Protein AF-A0A271M0A4-F1 (afdb_monomer_lite)

Sequence (78 aa):
MGFYWIGFVFWTLIFTSIICVVWGIWKKSASRLVIGAILFVPIAYYFSGAENHFKYIMLTPIVFLIMAFVVKKQEASF

Structure (mmCIF, N/CA/C/O backbone):
data_AF-A0A271M0A4-F1
#
_entry.id   AF-A0A271M0A4-F1
#
loop_
_atom_site.group_PDB
_atom_site.id
_atom_site.type_symbol
_atom_site.label_atom_id
_atom_site.label_alt_id
_atom_site.label_comp_id
_atom_site.label_asym_id
_atom_site.label_entity_id
_atom_site.label_seq_id
_atom_site.pdbx_PDB_ins_code
_atom_site.Cartn_x
_atom_site.Cartn_y
_atom_site.Cartn_z
_atom_site.occupancy
_atom_site.B_iso_or_equiv
_atom_site.auth_seq_id
_atom_site.auth_comp_id
_atom_site.auth_asym_id
_atom_site.auth_atom_id
_atom_site.pdbx_PDB_model_num
ATOM 1 N N . MET A 1 1 ? 27.753 -4.384 -10.783 1.00 57.69 1 MET A N 1
ATOM 2 C CA . MET A 1 1 ? 26.976 -4.520 -9.527 1.00 57.69 1 MET A CA 1
ATOM 3 C C . MET A 1 1 ? 26.208 -3.226 -9.220 1.00 57.69 1 MET A C 1
ATOM 5 O O . MET A 1 1 ? 26.470 -2.607 -8.202 1.00 57.69 1 MET A O 1
ATOM 9 N N . GLY A 1 2 ? 25.310 -2.760 -10.104 1.00 63.66 2 GLY A N 1
ATOM 10 C CA . GLY A 1 2 ? 24.898 -1.339 -10.092 1.00 63.66 2 GLY A CA 1
ATOM 11 C C . GLY A 1 2 ? 23.405 -0.998 -10.157 1.00 63.66 2 GLY A C 1
ATOM 12 O O . GLY A 1 2 ? 23.099 0.183 -10.208 1.00 63.66 2 GLY A O 1
ATOM 13 N N . PHE A 1 3 ? 22.470 -1.959 -10.164 1.00 62.19 3 PHE A N 1
ATOM 14 C CA . PHE A 1 3 ? 21.046 -1.620 -10.384 1.00 62.19 3 PHE A CA 1
ATOM 15 C C . PHE A 1 3 ? 20.020 -2.449 -9.583 1.00 62.19 3 PHE A C 1
ATOM 17 O O . PHE A 1 3 ? 18.819 -2.233 -9.695 1.00 62.19 3 PHE A O 1
ATOM 24 N N . TYR A 1 4 ? 20.462 -3.376 -8.726 1.00 75.12 4 TYR A N 1
ATOM 25 C CA . TYR A 1 4 ? 19.548 -4.269 -7.994 1.00 75.12 4 TYR A CA 1
ATOM 26 C C . TYR A 1 4 ? 18.874 -3.620 -6.776 1.00 75.12 4 TYR A C 1
ATOM 28 O O . TYR A 1 4 ? 17.796 -4.050 -6.379 1.00 75.12 4 TYR A O 1
ATOM 36 N N . TRP A 1 5 ? 19.466 -2.570 -6.199 1.00 87.25 5 TRP A N 1
ATOM 37 C CA . TRP A 1 5 ? 18.961 -1.962 -4.964 1.00 87.25 5 TRP A CA 1
ATOM 38 C C . TRP A 1 5 ? 17.644 -1.209 -5.153 1.00 87.25 5 TRP A C 1
ATOM 40 O O . TRP A 1 5 ? 16.743 -1.372 -4.336 1.00 87.25 5 TRP A O 1
ATOM 50 N N . ILE A 1 6 ? 17.489 -0.448 -6.244 1.00 89.06 6 ILE A N 1
ATOM 51 C CA . ILE A 1 6 ? 16.224 0.242 -6.545 1.00 89.06 6 ILE A CA 1
ATOM 52 C C . ILE A 1 6 ? 15.098 -0.773 -6.750 1.00 89.06 6 ILE A C 1
ATOM 54 O O . ILE A 1 6 ? 14.035 -0.629 -6.152 1.00 89.06 6 ILE A O 1
ATOM 58 N N . GLY A 1 7 ? 15.342 -1.821 -7.543 1.00 90.75 7 GLY A N 1
ATOM 59 C CA . GLY A 1 7 ? 14.361 -2.885 -7.753 1.00 90.75 7 GLY A CA 1
ATOM 60 C C . GLY A 1 7 ? 14.005 -3.595 -6.446 1.00 90.75 7 GLY A C 1
ATOM 61 O O . GLY A 1 7 ? 12.830 -3.775 -6.143 1.00 90.75 7 GLY A O 1
ATOM 62 N N . PHE A 1 8 ? 15.006 -3.936 -5.633 1.00 92.94 8 PHE A N 1
ATOM 63 C CA . PHE A 1 8 ? 14.795 -4.565 -4.330 1.00 92.94 8 PHE A CA 1
ATOM 64 C C . PHE A 1 8 ? 13.947 -3.691 -3.396 1.00 92.94 8 PHE A C 1
ATOM 66 O O . PHE A 1 8 ? 12.969 -4.177 -2.830 1.00 92.94 8 PHE A O 1
ATOM 73 N N . VAL A 1 9 ? 14.258 -2.396 -3.276 1.00 93.94 9 VAL A N 1
ATOM 74 C CA . VAL A 1 9 ? 13.472 -1.446 -2.470 1.00 93.94 9 VAL A CA 1
ATOM 75 C C . VAL A 1 9 ? 12.049 -1.315 -3.010 1.00 93.94 9 VAL A C 1
ATOM 77 O O . VAL A 1 9 ? 11.102 -1.350 -2.228 1.00 93.94 9 VAL A O 1
ATOM 80 N N . PHE A 1 10 ? 11.878 -1.232 -4.330 1.00 93.69 10 PHE A N 1
ATOM 81 C CA . PHE A 1 10 ? 10.567 -1.147 -4.973 1.00 93.69 10 PHE A CA 1
ATOM 82 C C . PHE A 1 10 ? 9.688 -2.360 -4.643 1.00 93.69 10 PHE A C 1
ATOM 84 O O . PHE A 1 10 ? 8.571 -2.202 -4.149 1.00 93.69 10 PHE A O 1
ATOM 91 N N . TRP A 1 11 ? 10.208 -3.577 -4.824 1.00 94.81 11 TRP A N 1
ATOM 92 C CA . TRP A 1 11 ? 9.487 -4.807 -4.485 1.00 94.81 11 TRP A CA 1
ATOM 93 C C . TRP A 1 11 ? 9.208 -4.929 -2.984 1.00 94.81 11 TRP A C 1
ATOM 95 O O . TRP A 1 11 ? 8.117 -5.344 -2.590 1.00 94.81 11 TRP A O 1
ATOM 105 N N . THR A 1 12 ? 10.154 -4.510 -2.140 1.00 96.12 12 THR A N 1
ATOM 106 C CA . THR A 1 12 ? 9.982 -4.518 -0.681 1.00 96.12 12 THR A CA 1
ATOM 107 C C . THR A 1 12 ? 8.889 -3.543 -0.241 1.00 96.12 12 THR A C 1
ATOM 109 O O . THR A 1 12 ? 8.084 -3.887 0.626 1.00 96.12 12 THR A O 1
ATOM 112 N N . LEU A 1 13 ? 8.795 -2.358 -0.855 1.00 96.56 13 LEU A N 1
ATOM 113 C CA . LEU A 1 13 ? 7.720 -1.395 -0.593 1.00 96.56 13 LEU A CA 1
ATOM 114 C C . LEU A 1 13 ? 6.349 -1.954 -0.979 1.00 96.56 13 LEU A C 1
ATOM 116 O O . LEU A 1 13 ? 5.414 -1.836 -0.187 1.00 96.56 13 LEU A O 1
ATOM 120 N N . ILE A 1 14 ? 6.234 -2.604 -2.144 1.00 95.81 14 ILE A N 1
ATOM 121 C CA . ILE A 1 14 ? 4.989 -3.268 -2.567 1.00 95.81 14 ILE A CA 1
ATOM 122 C C . ILE A 1 14 ? 4.573 -4.302 -1.524 1.00 95.81 14 ILE A C 1
ATOM 124 O O . ILE A 1 14 ? 3.451 -4.258 -1.020 1.00 95.81 14 ILE A O 1
ATOM 128 N N . PHE A 1 15 ? 5.483 -5.208 -1.166 1.00 97.75 15 PHE A N 1
ATOM 129 C CA . PHE A 1 15 ? 5.196 -6.281 -0.220 1.00 97.75 15 PHE A CA 1
ATOM 130 C C . PHE A 1 15 ? 4.804 -5.741 1.161 1.00 97.75 15 PHE A C 1
ATOM 132 O O . PHE A 1 15 ? 3.797 -6.154 1.735 1.00 97.75 15 PHE A O 1
ATOM 139 N N . THR A 1 16 ? 5.550 -4.757 1.665 1.00 97.62 16 THR A N 1
ATOM 140 C CA . THR A 1 16 ? 5.283 -4.127 2.965 1.00 97.62 16 THR A CA 1
ATOM 141 C C . THR A 1 16 ? 3.942 -3.396 2.961 1.00 97.62 16 THR A C 1
ATOM 143 O O . THR A 1 16 ? 3.166 -3.533 3.905 1.00 97.62 16 THR A O 1
ATOM 146 N N . SER A 1 17 ? 3.624 -2.670 1.885 1.00 97.50 17 SER A N 1
ATOM 147 C CA . SER A 1 17 ? 2.332 -2.001 1.722 1.00 97.50 17 SER A CA 1
ATOM 148 C C . SE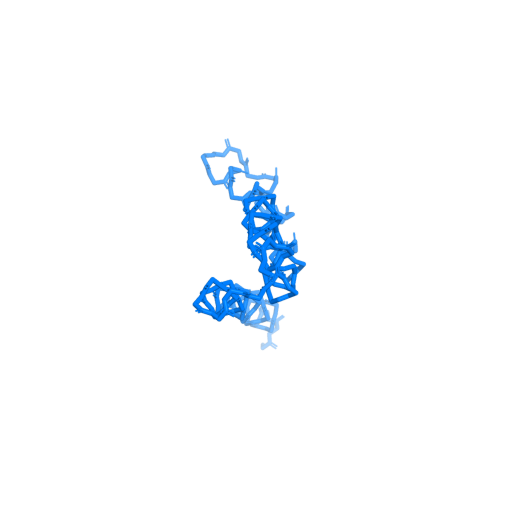R A 1 17 ? 1.172 -3.002 1.749 1.00 97.50 17 SER A C 1
ATOM 150 O O . SER A 1 17 ? 0.226 -2.814 2.516 1.00 97.50 17 SER A O 1
ATOM 152 N N . ILE A 1 18 ? 1.276 -4.109 1.003 1.00 96.62 18 ILE A N 1
ATOM 153 C CA . ILE A 1 18 ? 0.262 -5.175 0.992 1.00 96.62 18 ILE A CA 1
ATOM 154 C C . ILE A 1 18 ? 0.080 -5.763 2.395 1.00 96.62 18 ILE A C 1
ATOM 156 O O . ILE A 1 18 ? -1.055 -5.884 2.855 1.00 96.62 18 ILE A O 1
ATOM 160 N N . ILE A 1 19 ? 1.169 -6.073 3.109 1.00 97.81 19 ILE A N 1
ATOM 161 C CA . ILE A 1 19 ? 1.095 -6.572 4.492 1.00 97.81 19 ILE A CA 1
ATOM 162 C C . ILE A 1 19 ? 0.386 -5.564 5.398 1.00 97.81 19 ILE A C 1
ATOM 164 O O . ILE A 1 19 ? -0.513 -5.948 6.147 1.00 97.81 19 ILE A O 1
ATOM 168 N N . CYS A 1 20 ? 0.751 -4.281 5.332 1.00 97.19 20 CYS A N 1
ATOM 169 C CA . CYS A 1 20 ? 0.110 -3.233 6.125 1.00 97.19 20 CYS A CA 1
ATOM 170 C C . CYS A 1 20 ? -1.391 -3.138 5.845 1.00 97.19 20 CYS A C 1
ATOM 172 O O . CYS A 1 20 ? -2.171 -3.005 6.788 1.00 97.19 20 CYS A O 1
ATOM 174 N N . VAL A 1 21 ? -1.810 -3.251 4.582 1.00 95.69 21 VAL A N 1
ATOM 175 C CA . VAL A 1 21 ? -3.226 -3.202 4.199 1.00 95.69 21 VAL A CA 1
ATOM 176 C C . VAL A 1 21 ? -3.976 -4.439 4.672 1.00 95.69 21 VAL A C 1
ATOM 178 O O . VAL A 1 21 ? -4.988 -4.303 5.354 1.00 95.69 21 VAL A O 1
ATOM 181 N N . VAL A 1 22 ? -3.474 -5.642 4.392 1.00 97.12 22 VAL A N 1
ATOM 182 C CA . VAL A 1 22 ? -4.110 -6.896 4.832 1.00 97.12 22 VAL A CA 1
ATOM 183 C C . VAL A 1 22 ? -4.238 -6.923 6.354 1.00 97.12 22 VAL A C 1
ATOM 185 O O . VAL A 1 22 ? -5.308 -7.210 6.895 1.00 97.12 22 VAL A O 1
ATOM 188 N N . TRP A 1 23 ? -3.173 -6.550 7.065 1.00 96.50 23 TRP A N 1
ATOM 189 C CA . TRP A 1 23 ? -3.190 -6.504 8.522 1.00 96.50 23 TRP A CA 1
ATOM 190 C C . TRP A 1 23 ? -4.068 -5.366 9.060 1.00 96.50 23 TRP A C 1
ATOM 192 O O . TRP A 1 23 ? -4.723 -5.524 10.092 1.00 96.50 23 TRP A O 1
ATOM 202 N N . GLY A 1 24 ? -4.117 -4.227 8.371 1.00 94.00 24 GLY A N 1
ATOM 203 C CA . GLY A 1 24 ? -4.997 -3.106 8.690 1.00 94.00 24 GLY A CA 1
ATOM 204 C C . GLY A 1 24 ? -6.472 -3.468 8.566 1.00 94.00 24 GLY A C 1
ATOM 205 O O . GLY A 1 24 ? -7.237 -3.178 9.480 1.00 94.00 24 GLY A O 1
ATOM 206 N N . ILE A 1 25 ? -6.860 -4.182 7.507 1.00 94.81 25 ILE A N 1
ATOM 207 C CA . ILE A 1 25 ? -8.220 -4.712 7.339 1.00 94.81 25 ILE A CA 1
ATOM 208 C C . ILE A 1 25 ? -8.525 -5.722 8.450 1.00 94.81 25 ILE A C 1
ATOM 210 O O . ILE A 1 25 ? -9.529 -5.584 9.146 1.00 94.81 25 ILE A O 1
ATOM 214 N N . TRP A 1 26 ? -7.644 -6.704 8.669 1.00 95.38 26 TRP A N 1
ATOM 215 C CA . TRP A 1 26 ? -7.885 -7.767 9.651 1.00 95.38 26 TRP A CA 1
ATOM 216 C C . TRP A 1 26 ? -8.025 -7.233 11.081 1.00 95.38 26 TRP A C 1
ATOM 218 O O . TRP A 1 26 ? -8.904 -7.658 11.827 1.00 95.38 26 TRP A O 1
ATOM 228 N N . LYS A 1 27 ? -7.180 -6.278 11.476 1.00 94.12 27 LYS A N 1
ATOM 229 C CA . LYS A 1 27 ? -7.234 -5.671 12.814 1.00 94.12 27 LYS A CA 1
ATOM 230 C C . LYS A 1 27 ? -8.139 -4.449 12.889 1.00 94.12 27 LYS A C 1
ATOM 232 O O . LYS A 1 27 ? -8.109 -3.791 13.922 1.00 94.12 27 LYS A O 1
ATOM 237 N N . LYS A 1 28 ? -8.906 -4.155 11.829 1.00 92.75 28 LYS A N 1
ATOM 238 C CA . LYS A 1 28 ? -9.732 -2.947 11.705 1.00 92.75 28 LYS A CA 1
ATOM 239 C C . LYS A 1 28 ? -8.978 -1.714 12.207 1.00 92.75 28 LYS A C 1
ATOM 241 O O . LYS A 1 28 ? -9.435 -1.044 13.113 1.00 92.75 28 LYS A O 1
ATOM 246 N N . SER A 1 29 ? -7.783 -1.483 11.665 1.00 93.94 29 SER A N 1
ATOM 247 C CA . SER A 1 29 ? -6.917 -0.371 12.047 1.00 93.94 29 SER A CA 1
ATOM 248 C C . SER A 1 29 ? -6.755 0.589 10.880 1.00 93.94 29 SER A C 1
ATOM 250 O O . SER A 1 29 ? -5.997 0.322 9.938 1.00 93.94 29 SER A O 1
ATOM 252 N N . ALA A 1 30 ? -7.425 1.737 10.968 1.00 94.75 30 ALA A N 1
ATOM 253 C CA . ALA A 1 30 ? -7.332 2.788 9.955 1.00 94.75 30 ALA A CA 1
ATOM 254 C C . ALA A 1 30 ? -5.886 3.267 9.740 1.00 94.75 30 ALA A C 1
ATOM 256 O O . ALA A 1 30 ? -5.449 3.443 8.603 1.00 94.75 30 ALA A O 1
ATOM 257 N N . SER A 1 31 ? -5.103 3.403 10.815 1.00 95.06 31 SER A N 1
ATOM 258 C CA . SER A 1 31 ? -3.710 3.866 10.745 1.00 95.06 31 SER A CA 1
ATOM 259 C C . SER A 1 31 ? -2.823 2.958 9.890 1.00 95.06 31 SER A C 1
ATOM 261 O O . SER A 1 31 ? -2.008 3.450 9.115 1.00 95.06 31 SER A O 1
ATOM 263 N N . ARG A 1 32 ? -2.996 1.631 9.968 1.00 95.38 32 ARG A N 1
ATOM 264 C CA . ARG A 1 32 ? -2.209 0.678 9.159 1.00 95.38 32 ARG A CA 1
ATOM 265 C C . ARG A 1 32 ? -2.563 0.753 7.677 1.00 95.38 32 ARG A C 1
ATOM 267 O O . ARG A 1 32 ? -1.681 0.603 6.837 1.00 95.38 32 ARG A O 1
ATOM 274 N N . LEU A 1 33 ? -3.825 1.041 7.364 1.00 96.44 33 LEU A N 1
ATOM 275 C CA . LEU A 1 33 ? -4.280 1.260 5.991 1.00 96.44 33 LEU A CA 1
ATOM 276 C C . LEU A 1 33 ? -3.706 2.552 5.406 1.00 96.44 33 LEU A C 1
ATOM 278 O O . LEU A 1 33 ? -3.253 2.548 4.265 1.00 96.44 33 LEU A O 1
ATOM 282 N N . VAL A 1 34 ? -3.635 3.623 6.203 1.00 97.75 34 VAL A N 1
ATOM 283 C CA . VAL A 1 34 ? -2.966 4.874 5.807 1.00 97.75 34 VAL A CA 1
ATOM 284 C C . VAL A 1 34 ? -1.470 4.651 5.575 1.00 97.75 34 VAL A C 1
ATOM 286 O O . VAL A 1 34 ? -0.944 5.101 4.562 1.00 97.75 34 VAL A O 1
ATOM 289 N N . ILE A 1 35 ? -0.787 3.911 6.456 1.00 97.75 35 ILE A N 1
ATOM 290 C CA . ILE A 1 35 ? 0.630 3.556 6.260 1.00 97.75 35 ILE A CA 1
ATOM 291 C C . ILE A 1 35 ? 0.806 2.765 4.959 1.00 97.75 35 ILE A C 1
ATOM 293 O O . ILE A 1 35 ? 1.672 3.099 4.153 1.00 97.75 35 ILE A O 1
ATOM 297 N N . GLY A 1 36 ? -0.048 1.768 4.710 1.00 97.62 36 GLY A N 1
ATOM 298 C CA . GLY A 1 36 ? -0.059 1.021 3.454 1.00 97.62 36 GLY A CA 1
ATOM 299 C C . GLY A 1 36 ? -0.248 1.924 2.230 1.00 97.62 36 GLY A C 1
ATOM 300 O O . GLY A 1 36 ? 0.498 1.787 1.260 1.00 97.62 36 GLY A O 1
ATOM 301 N N . ALA A 1 37 ? -1.178 2.885 2.293 1.00 97.69 37 ALA A N 1
ATOM 302 C CA . ALA A 1 37 ? -1.412 3.880 1.242 1.00 97.69 37 ALA A CA 1
ATOM 303 C C . ALA A 1 37 ? -0.161 4.709 0.949 1.00 97.69 37 ALA A C 1
ATOM 305 O O . ALA A 1 37 ? 0.247 4.793 -0.207 1.00 97.69 37 ALA A O 1
ATOM 306 N N . ILE A 1 38 ? 0.477 5.256 1.987 1.00 98.06 38 ILE A N 1
ATOM 307 C CA . ILE A 1 38 ? 1.691 6.073 1.866 1.00 98.06 38 ILE A CA 1
ATOM 308 C C . ILE A 1 38 ? 2.835 5.257 1.257 1.00 98.06 38 ILE A C 1
ATOM 310 O O . ILE A 1 38 ? 3.479 5.718 0.316 1.00 98.06 38 ILE A O 1
ATOM 314 N N . LEU A 1 39 ? 3.056 4.026 1.732 1.00 97.50 39 LEU A N 1
ATOM 315 C CA . LEU A 1 39 ? 4.094 3.138 1.195 1.00 97.50 39 LEU A CA 1
ATOM 316 C C . LEU A 1 39 ? 3.869 2.788 -0.282 1.00 97.50 39 LEU A C 1
ATOM 318 O O . LEU A 1 39 ? 4.837 2.532 -0.993 1.00 97.50 39 LEU A O 1
ATOM 322 N N . PHE A 1 40 ? 2.618 2.796 -0.753 1.00 97.69 40 PHE A N 1
ATOM 323 C CA . PHE A 1 40 ? 2.287 2.519 -2.150 1.00 97.69 40 PHE A CA 1
ATOM 324 C C . PHE A 1 40 ? 2.417 3.750 -3.065 1.00 97.69 40 PHE A C 1
ATOM 326 O O . PHE A 1 40 ? 2.441 3.591 -4.284 1.00 97.69 40 PHE A O 1
ATOM 333 N N . VAL A 1 41 ? 2.534 4.973 -2.529 1.00 97.25 41 VAL A N 1
ATOM 334 C CA . VAL A 1 41 ? 2.616 6.211 -3.336 1.00 97.25 41 VAL A CA 1
ATOM 335 C C . VAL A 1 41 ? 3.759 6.189 -4.362 1.00 97.25 41 VAL A C 1
ATOM 337 O O . VAL A 1 41 ? 3.489 6.500 -5.523 1.00 97.25 41 VAL A O 1
ATOM 340 N N . PRO A 1 42 ? 5.003 5.785 -4.029 1.00 95.38 42 PRO A N 1
ATOM 341 C CA . PRO A 1 42 ? 6.081 5.721 -5.020 1.00 95.38 42 PRO A CA 1
ATOM 342 C C . PRO A 1 42 ? 5.769 4.761 -6.177 1.00 95.38 42 PRO A C 1
ATOM 344 O O . PRO A 1 42 ? 6.103 5.033 -7.328 1.00 95.38 42 PRO A O 1
ATOM 347 N N . ILE A 1 43 ? 5.081 3.656 -5.880 1.00 96.19 43 ILE A N 1
ATOM 348 C CA . ILE A 1 43 ? 4.660 2.658 -6.870 1.00 96.19 43 ILE A CA 1
ATOM 349 C C . ILE A 1 43 ? 3.536 3.207 -7.739 1.00 96.19 43 ILE A C 1
ATOM 351 O O . ILE A 1 43 ? 3.582 3.090 -8.959 1.00 96.19 43 ILE A O 1
ATOM 355 N N . ALA A 1 44 ? 2.555 3.868 -7.131 1.00 96.44 44 ALA A N 1
ATOM 356 C CA . ALA A 1 44 ? 1.492 4.542 -7.859 1.00 96.44 44 ALA A CA 1
ATOM 357 C C . ALA A 1 44 ? 2.042 5.605 -8.821 1.00 96.44 44 ALA A C 1
ATOM 359 O O . ALA A 1 44 ? 1.617 5.666 -9.973 1.00 96.44 44 ALA A O 1
ATOM 360 N N . TYR A 1 45 ? 3.025 6.391 -8.375 1.00 95.75 45 TYR A N 1
ATOM 361 C CA . TYR A 1 45 ? 3.702 7.371 -9.219 1.00 95.75 45 TYR A CA 1
ATOM 362 C C . TYR A 1 45 ? 4.443 6.704 -10.384 1.00 95.75 45 TYR A C 1
ATOM 364 O O . TYR A 1 45 ? 4.293 7.143 -11.521 1.00 95.75 45 TYR A O 1
ATOM 372 N N . TYR A 1 46 ? 5.156 5.599 -10.140 1.00 94.56 46 TYR A N 1
ATOM 373 C CA . TYR A 1 46 ? 5.805 4.820 -11.203 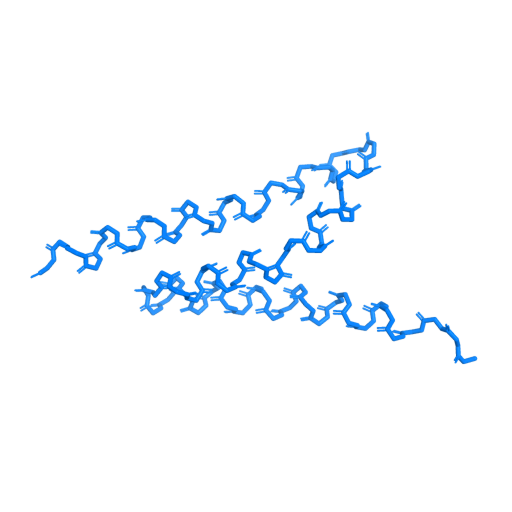1.00 94.56 46 TYR A CA 1
ATOM 374 C C . TYR A 1 46 ? 4.813 4.379 -12.293 1.00 94.56 46 TYR A C 1
ATOM 376 O O . TYR A 1 46 ? 5.091 4.529 -13.480 1.00 94.56 46 TYR A O 1
ATOM 384 N N . PHE A 1 47 ? 3.627 3.903 -11.904 1.00 95.44 47 PHE A N 1
ATOM 385 C CA . PHE A 1 47 ? 2.595 3.477 -12.853 1.00 95.44 47 PHE A CA 1
ATOM 386 C C . PHE A 1 47 ? 1.810 4.628 -13.498 1.00 95.44 47 PHE A C 1
ATO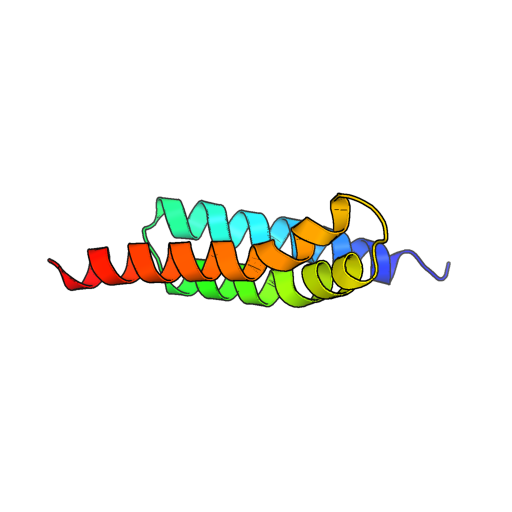M 388 O O . PHE A 1 47 ? 1.133 4.396 -14.495 1.00 95.44 47 PHE A O 1
ATOM 395 N N . SER A 1 48 ? 1.908 5.864 -12.999 1.00 93.88 48 SER A N 1
ATOM 396 C CA . SER A 1 48 ? 1.197 7.014 -13.585 1.00 93.88 48 SER A CA 1
ATOM 397 C C . SER A 1 48 ? 1.663 7.360 -15.006 1.00 93.88 48 SER A C 1
ATOM 399 O O . SER A 1 48 ? 0.877 7.864 -15.802 1.00 93.88 48 SER A O 1
ATOM 401 N N . GLY A 1 49 ? 2.914 7.03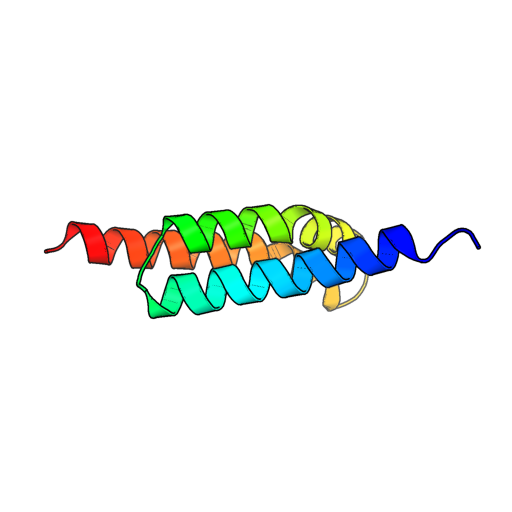1 -15.345 1.00 91.56 49 GLY A N 1
ATOM 402 C CA . GLY A 1 49 ? 3.468 7.175 -16.693 1.00 91.56 49 GLY A CA 1
ATOM 403 C C . GLY A 1 49 ? 3.184 5.993 -17.626 1.00 91.56 49 GLY A C 1
ATOM 404 O O . GLY A 1 49 ? 3.705 5.967 -18.736 1.00 91.56 49 GLY A O 1
ATOM 405 N N . ALA A 1 50 ? 2.414 4.987 -17.197 1.00 95.06 50 ALA A N 1
ATOM 406 C CA . ALA A 1 50 ? 2.097 3.841 -18.043 1.00 95.06 50 ALA A CA 1
ATOM 407 C C . ALA A 1 50 ? 1.053 4.211 -19.112 1.00 95.06 50 ALA A C 1
ATOM 409 O O . ALA A 1 50 ? 0.002 4.772 -18.814 1.00 95.06 50 ALA A O 1
ATOM 410 N N . GLU A 1 51 ? 1.292 3.822 -20.364 1.00 95.75 51 GLU A N 1
ATOM 411 C CA . GLU A 1 51 ? 0.364 4.095 -21.477 1.00 95.75 51 GLU A CA 1
ATOM 412 C C . GLU A 1 51 ? -0.730 3.024 -21.639 1.00 95.75 51 GLU A C 1
ATOM 414 O O . GLU A 1 51 ? -1.661 3.171 -22.429 1.00 95.75 51 GLU A O 1
ATOM 419 N N . ASN A 1 52 ? -0.650 1.939 -20.866 1.00 94.56 52 ASN A N 1
ATOM 420 C CA . ASN A 1 52 ? -1.571 0.807 -20.924 1.00 94.56 52 ASN A CA 1
ATOM 421 C C . ASN A 1 52 ? -2.475 0.733 -19.677 1.00 94.56 52 ASN A C 1
ATOM 423 O O . ASN A 1 52 ? -2.523 1.642 -18.848 1.00 94.56 52 ASN A O 1
ATOM 427 N N . HIS A 1 53 ? -3.202 -0.376 -19.528 1.00 95.38 53 HIS A N 1
ATOM 428 C CA . HIS A 1 53 ? -4.102 -0.608 -18.395 1.00 95.38 53 HIS A CA 1
ATOM 429 C C . HIS A 1 53 ? -3.409 -0.568 -17.022 1.00 95.38 53 HIS A C 1
ATOM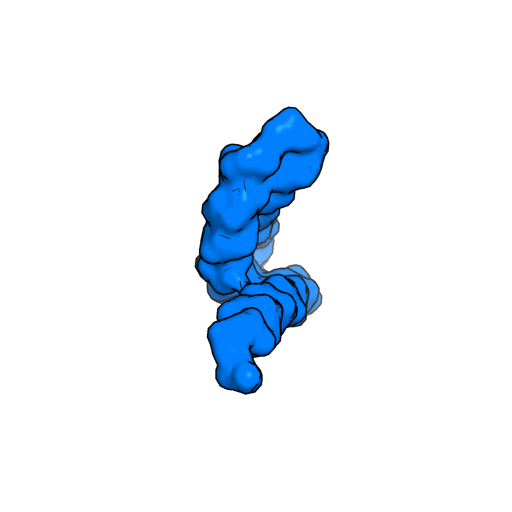 431 O O . HIS A 1 53 ? -4.076 -0.314 -16.020 1.00 95.38 53 HIS A O 1
ATOM 437 N N . PHE A 1 54 ? -2.087 -0.748 -16.937 1.00 94.19 54 PHE A N 1
ATOM 438 C CA . PHE A 1 54 ? -1.378 -0.638 -15.662 1.00 94.19 54 PHE A CA 1
ATOM 439 C C . PHE A 1 54 ? -1.413 0.772 -15.070 1.00 94.19 54 PHE A C 1
ATOM 441 O O . PHE A 1 54 ? -1.230 0.906 -13.863 1.00 94.19 54 PHE A O 1
ATOM 448 N N . LYS A 1 55 ? -1.753 1.808 -15.849 1.00 95.69 55 LYS A N 1
ATOM 449 C CA . LYS A 1 55 ? -1.953 3.167 -15.321 1.00 95.69 55 LYS A CA 1
ATOM 450 C C . LYS A 1 55 ? -2.970 3.231 -14.187 1.00 95.69 55 LYS A C 1
ATOM 452 O O . LYS A 1 55 ? -2.828 4.036 -13.277 1.00 95.69 55 LYS A O 1
ATOM 457 N N . TYR A 1 56 ? -3.968 2.343 -14.181 1.00 95.81 56 TYR A N 1
ATOM 458 C CA . TYR A 1 56 ? -4.980 2.305 -13.124 1.00 95.81 56 TYR A CA 1
ATOM 459 C C . TYR A 1 56 ? -4.416 1.873 -11.761 1.00 95.81 56 TYR A C 1
ATOM 461 O O . TYR A 1 56 ? -5.013 2.199 -10.736 1.00 95.81 56 TYR A O 1
ATOM 469 N N . ILE A 1 57 ? -3.236 1.235 -11.713 1.00 95.50 57 ILE A N 1
ATOM 470 C CA . ILE A 1 57 ? -2.531 0.924 -10.456 1.00 95.50 57 ILE A CA 1
ATOM 471 C C . ILE A 1 57 ? -2.209 2.207 -9.679 1.00 95.50 57 ILE A C 1
ATOM 473 O O . ILE A 1 57 ? -2.179 2.175 -8.446 1.00 95.50 57 ILE A O 1
ATOM 477 N N . MET A 1 58 ? -2.069 3.354 -10.357 1.00 96.31 58 MET A N 1
ATOM 478 C CA . MET A 1 58 ? -1.849 4.646 -9.702 1.00 96.31 58 MET A CA 1
ATOM 479 C C . MET A 1 58 ? -2.966 5.026 -8.714 1.00 96.31 58 MET A C 1
ATOM 481 O O . MET A 1 58 ? -2.743 5.817 -7.803 1.00 96.31 58 MET A O 1
ATOM 485 N N . LEU A 1 59 ? -4.168 4.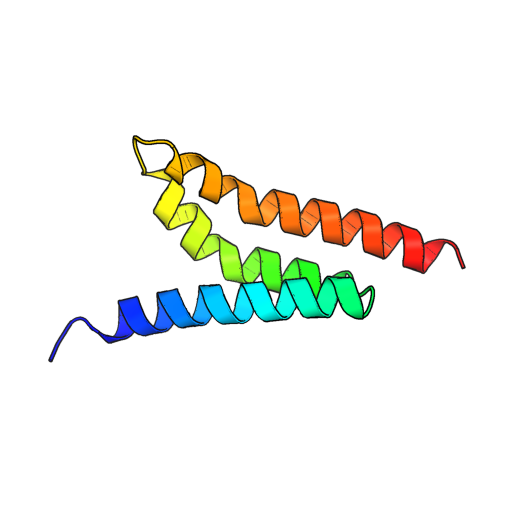458 -8.866 1.00 96.94 59 LEU A N 1
ATOM 486 C CA . LEU A 1 59 ? -5.319 4.734 -8.004 1.00 96.94 59 LEU A CA 1
ATOM 487 C C . LEU A 1 59 ? -5.322 3.896 -6.715 1.00 96.94 59 LEU A C 1
ATOM 489 O O . LEU A 1 59 ? -6.114 4.159 -5.813 1.00 96.94 59 LEU A O 1
ATOM 493 N N . THR A 1 60 ? -4.432 2.911 -6.586 1.00 96.50 60 THR A N 1
ATOM 494 C CA . THR A 1 60 ? -4.370 1.999 -5.429 1.00 96.50 60 THR A CA 1
ATOM 495 C C . THR A 1 60 ? -4.267 2.716 -4.071 1.00 96.50 60 THR A C 1
ATOM 497 O O . THR A 1 60 ? -5.014 2.345 -3.162 1.00 96.50 60 THR A O 1
ATOM 500 N N . PRO A 1 61 ? -3.449 3.779 -3.892 1.00 96.75 61 PRO A N 1
ATOM 501 C CA . PRO A 1 61 ? -3.405 4.512 -2.625 1.00 96.75 61 PRO A CA 1
ATOM 502 C C . PRO A 1 61 ? -4.761 5.116 -2.242 1.00 96.75 61 PRO A C 1
ATOM 504 O O . PRO A 1 61 ? -5.118 5.122 -1.067 1.00 96.75 61 PRO A O 1
ATOM 507 N N . ILE A 1 62 ? -5.551 5.570 -3.222 1.00 97.62 62 ILE A N 1
ATOM 508 C CA . ILE A 1 62 ? -6.898 6.107 -2.984 1.00 97.62 62 ILE A CA 1
ATOM 509 C C . ILE A 1 62 ? -7.810 4.997 -2.463 1.00 97.62 62 ILE A C 1
ATOM 511 O O . ILE A 1 62 ? -8.516 5.200 -1.479 1.00 97.62 62 ILE A O 1
ATOM 515 N N . VAL A 1 63 ? -7.750 3.802 -3.056 1.00 96.94 63 VAL A N 1
ATOM 516 C CA . VAL A 1 63 ? -8.510 2.638 -2.573 1.00 96.94 63 VAL A CA 1
ATOM 517 C C . VAL A 1 63 ? -8.139 2.312 -1.122 1.00 96.94 63 VAL A C 1
ATOM 519 O O . VAL A 1 63 ? -9.022 2.088 -0.293 1.00 96.94 63 VAL A O 1
ATOM 522 N N . PHE A 1 64 ? -6.849 2.353 -0.779 1.00 97.12 64 PHE A N 1
ATOM 523 C CA . PHE A 1 64 ? -6.378 2.116 0.589 1.00 97.12 64 PHE A CA 1
ATOM 524 C C . PHE A 1 64 ? -6.891 3.181 1.571 1.00 97.12 64 PHE A C 1
ATOM 526 O O . PHE A 1 64 ? -7.313 2.837 2.676 1.00 97.12 64 PHE A O 1
ATOM 533 N N . LEU A 1 65 ? -6.947 4.452 1.162 1.00 97.44 65 LEU A N 1
ATOM 534 C CA . LEU A 1 65 ? -7.517 5.536 1.971 1.00 97.44 65 LEU A CA 1
ATOM 535 C C . LEU A 1 65 ? -9.037 5.418 2.144 1.00 97.44 65 LEU A C 1
ATOM 537 O O . LEU A 1 65 ? -9.536 5.655 3.245 1.00 97.44 65 LEU A O 1
ATOM 541 N N . ILE A 1 66 ? -9.776 5.008 1.108 1.00 97.31 66 ILE A N 1
ATOM 542 C CA . ILE A 1 66 ? -11.219 4.740 1.222 1.00 97.31 66 ILE A CA 1
ATOM 543 C C . ILE A 1 66 ? -11.455 3.629 2.249 1.00 97.31 66 ILE A C 1
ATOM 545 O O . ILE A 1 66 ? -12.288 3.784 3.144 1.00 97.31 66 ILE A O 1
ATOM 549 N N . MET A 1 67 ? -10.685 2.539 2.183 1.00 95.50 67 MET A N 1
ATOM 550 C CA . MET A 1 67 ? -10.761 1.470 3.184 1.00 95.50 67 MET A CA 1
ATOM 551 C C . MET A 1 67 ? -10.426 1.981 4.587 1.00 95.50 67 MET A C 1
ATOM 553 O O . MET A 1 67 ? -11.140 1.658 5.536 1.00 95.50 67 MET A O 1
ATOM 557 N N . ALA A 1 68 ? -9.390 2.815 4.728 1.00 96.50 68 ALA A N 1
ATOM 558 C CA . ALA A 1 68 ? -9.027 3.420 6.008 1.00 96.50 68 ALA A CA 1
ATOM 559 C C . ALA A 1 68 ? -10.179 4.243 6.596 1.00 96.50 68 ALA A C 1
ATOM 561 O O . ALA A 1 68 ? -10.468 4.139 7.788 1.00 96.50 68 ALA A O 1
ATOM 562 N N . PHE A 1 69 ? -10.871 5.021 5.763 1.00 95.44 69 PHE A N 1
ATOM 563 C CA . PHE A 1 69 ? -12.026 5.811 6.178 1.00 95.44 69 PHE A CA 1
ATOM 564 C C . PHE A 1 69 ? -13.197 4.933 6.634 1.00 95.44 69 PHE A C 1
ATOM 566 O O . PHE A 1 69 ? -13.778 5.184 7.691 1.00 95.44 69 PHE A O 1
ATOM 573 N N . VAL A 1 70 ? -13.516 3.877 5.878 1.00 94.88 70 VAL A N 1
ATOM 574 C CA . VAL A 1 70 ? -14.579 2.924 6.239 1.00 94.88 70 VAL A CA 1
ATOM 575 C C . VAL A 1 70 ? -14.276 2.254 7.577 1.00 94.88 70 VAL A C 1
ATOM 577 O O . VAL A 1 70 ? -15.149 2.195 8.440 1.00 94.88 70 VAL A O 1
ATOM 580 N N . VAL A 1 71 ? -13.038 1.797 7.778 1.00 93.69 71 VAL A N 1
ATOM 581 C CA . VAL A 1 71 ? -12.602 1.176 9.035 1.00 93.69 71 VAL A CA 1
ATOM 582 C C . VAL A 1 71 ? -12.673 2.168 10.196 1.00 93.69 71 VAL A C 1
ATOM 584 O O . VAL A 1 71 ? -13.269 1.850 11.221 1.00 93.69 71 VAL A O 1
ATOM 587 N N . LYS A 1 72 ? -12.180 3.399 10.018 1.00 93.00 72 LYS A N 1
ATOM 588 C CA . LYS A 1 72 ? -12.246 4.448 11.049 1.00 93.00 72 LYS A CA 1
ATOM 589 C C . LYS A 1 72 ? -13.682 4.768 11.467 1.00 93.00 72 LYS A C 1
ATOM 591 O O . LYS A 1 72 ? -13.956 4.979 12.643 1.00 93.00 72 LYS A O 1
ATOM 596 N N . LYS A 1 73 ? -14.616 4.795 10.511 1.00 89.19 73 LYS A N 1
ATOM 597 C CA . LYS A 1 73 ? -16.038 5.016 10.805 1.00 89.19 73 LYS A CA 1
ATOM 598 C C . LYS A 1 73 ? -16.627 3.887 11.656 1.00 89.19 73 LYS A C 1
ATOM 600 O O . LYS A 1 73 ? -17.472 4.157 12.500 1.00 89.19 73 LYS A O 1
ATOM 605 N N . GLN A 1 74 ? -16.186 2.645 11.450 1.00 81.44 74 GLN A N 1
ATOM 606 C CA . GLN A 1 74 ? -16.600 1.515 12.284 1.00 81.44 74 GLN A CA 1
ATOM 607 C C . GLN A 1 74 ? -16.017 1.605 13.696 1.00 81.44 74 GLN A C 1
ATOM 609 O O . GLN A 1 74 ? -16.731 1.301 14.640 1.00 81.44 74 GLN A O 1
ATOM 614 N N . GLU A 1 75 ? -14.762 2.041 13.848 1.00 70.69 75 GLU A N 1
ATOM 615 C CA . GLU A 1 75 ? -14.135 2.256 15.164 1.00 70.69 75 GLU A CA 1
ATOM 616 C C . GLU A 1 75 ? -14.900 3.298 16.004 1.00 70.69 75 GLU A C 1
ATOM 618 O O . GLU A 1 75 ? -15.069 3.108 17.201 1.00 70.69 75 GLU A O 1
ATOM 623 N N . ALA A 1 76 ? -15.394 4.373 15.379 1.00 69.06 76 ALA A N 1
ATOM 624 C CA . ALA A 1 76 ? -16.069 5.486 16.058 1.00 69.06 76 ALA A CA 1
ATOM 625 C C . ALA A 1 76 ? -17.567 5.260 16.363 1.00 69.06 76 ALA A C 1
ATOM 627 O O . ALA A 1 76 ? -18.220 6.161 16.884 1.00 69.06 76 ALA A O 1
ATOM 628 N N . SER A 1 77 ? -18.131 4.111 15.979 1.00 59.91 77 SER A N 1
ATOM 629 C CA . SER A 1 77 ? -19.562 3.794 16.126 1.00 59.91 77 SER A CA 1
ATOM 630 C C . SER A 1 77 ? -19.863 2.802 17.263 1.00 59.91 77 SER A C 1
ATOM 632 O O . SER A 1 77 ? -21.006 2.348 17.365 1.00 59.91 77 SER A O 1
ATOM 634 N N . PHE A 1 78 ? -18.863 2.456 18.077 1.00 51.38 78 PHE A N 1
ATOM 635 C CA . PHE A 1 78 ? -18.985 1.673 19.314 1.00 51.38 78 PHE A CA 1
ATOM 636 C C . PHE A 1 78 ? -18.747 2.572 20.528 1.00 51.38 78 PHE A C 1
ATOM 638 O O . PHE A 1 78 ? -19.289 2.230 21.601 1.00 51.38 78 PHE A O 1
#

Foldseek 3Di:
DPPVPVVVLLVVLLVQLVVLLVVCLVVLPLVSLLVSLVSCQVVLVVLCPPPDPSVCSVCVSVVSNVSSVVSVVVVVPD

Secondary structure (DSSP, 8-state):
--SHHHHHHHHHHHHHHHHHHHHHHHTT-HHHHHHHHHHHHHHHHHHHT-SSGGGGGGGHHHHHHHHHHHHHHHHTT-

Radius of gyration: 14.25 Å; chains: 1; bounding box: 46×15×41 Å

pLDDT: mean 92.0, std 10.17, range [51.38, 98.06]